Protein AF-A0A7S0N9I5-F1 (afdb_monomer_lite)

Organism: NCBI:txid1034604

Structure (mmCIF, N/CA/C/O backbone):
data_AF-A0A7S0N9I5-F1
#
_entry.id   AF-A0A7S0N9I5-F1
#
loop_
_atom_site.group_PDB
_atom_site.id
_atom_site.type_symbol
_atom_site.label_atom_id
_atom_site.label_alt_id
_atom_site.label_comp_id
_atom_site.label_asym_id
_atom_site.label_entity_id
_atom_site.label_seq_id
_atom_site.pdbx_PDB_ins_code
_atom_site.Cartn_x
_atom_site.Cartn_y
_atom_site.Cartn_z
_atom_site.occupancy
_atom_site.B_iso_or_equiv
_atom_site.auth_seq_id
_atom_site.auth_comp_id
_atom_site.auth_asym_id
_atom_site.auth_atom_id
_atom_site.pdbx_PDB_model_num
ATOM 1 N N . CYS A 1 1 ? -39.605 16.585 11.565 1.00 47.06 1 CYS A N 1
ATOM 2 C CA . CYS A 1 1 ? -38.275 16.988 11.061 1.00 47.06 1 CYS A CA 1
ATOM 3 C C . CYS A 1 1 ? -37.525 17.718 12.171 1.00 47.06 1 CYS A C 1
ATOM 5 O O . CYS A 1 1 ? -37.679 18.923 12.312 1.00 47.06 1 CYS A O 1
ATOM 7 N N . GLY A 1 2 ? -36.824 16.973 13.031 1.00 51.59 2 GLY A N 1
ATOM 8 C CA . GLY A 1 2 ? -36.016 17.545 14.110 1.00 51.59 2 GLY A CA 1
ATOM 9 C C . GLY A 1 2 ? -34.634 17.892 13.573 1.00 51.59 2 GLY A C 1
ATOM 10 O O . GLY A 1 2 ? -33.940 17.014 13.070 1.00 51.59 2 GLY A O 1
ATOM 11 N N . TRP A 1 3 ? -34.271 19.169 13.624 1.00 54.66 3 TRP A N 1
ATOM 12 C CA . TRP A 1 3 ? -32.961 19.648 13.204 1.00 54.66 3 TRP A CA 1
ATOM 13 C C . TRP A 1 3 ? -31.914 19.162 14.209 1.00 54.66 3 TRP A C 1
ATOM 15 O O . TRP A 1 3 ? -32.022 19.433 15.405 1.00 54.66 3 TRP A O 1
ATOM 25 N N . ALA A 1 4 ? -30.937 18.395 13.723 1.00 57.41 4 ALA A N 1
ATOM 26 C CA . ALA A 1 4 ? -29.812 17.921 14.514 1.00 57.41 4 ALA A CA 1
ATOM 27 C C . ALA A 1 4 ? -29.020 19.122 15.045 1.00 57.41 4 ALA A C 1
ATOM 29 O O . ALA A 1 4 ? -28.641 20.009 14.279 1.00 57.41 4 ALA A O 1
ATOM 30 N N . GLN A 1 5 ? -28.789 19.160 16.358 1.00 69.31 5 GLN A N 1
ATOM 31 C CA . GLN A 1 5 ? -27.940 20.187 16.947 1.00 69.31 5 GLN A CA 1
ATOM 32 C C . GLN A 1 5 ? -26.481 20.009 16.496 1.00 69.31 5 GLN A C 1
ATOM 34 O O . GLN A 1 5 ? -26.004 18.873 16.417 1.00 69.31 5 GLN A O 1
ATOM 39 N N . PRO A 1 6 ? -25.760 21.108 16.213 1.00 68.12 6 PRO A N 1
ATOM 40 C CA . PRO A 1 6 ? -24.344 21.051 15.887 1.00 68.12 6 PRO A CA 1
ATOM 41 C C . PRO A 1 6 ? -23.546 20.566 17.103 1.00 68.12 6 PRO A C 1
ATOM 43 O O . PRO A 1 6 ? -23.701 21.081 18.210 1.00 68.12 6 PRO A O 1
ATOM 46 N N . LEU A 1 7 ? -22.690 19.564 16.896 1.00 70.06 7 LEU A N 1
ATOM 47 C CA . LEU A 1 7 ? -21.761 19.097 17.923 1.00 70.06 7 LEU A CA 1
ATOM 48 C C . LEU A 1 7 ? -20.783 20.226 18.301 1.00 70.06 7 LEU A C 1
ATOM 50 O O . LEU A 1 7 ? -20.342 20.967 17.417 1.00 70.06 7 LEU A O 1
ATOM 54 N N . PRO A 1 8 ? -20.415 20.360 19.589 1.00 73.56 8 PRO A N 1
ATOM 55 C CA . PRO A 1 8 ? -19.440 21.352 20.021 1.00 73.56 8 PRO A CA 1
ATOM 56 C C . PRO A 1 8 ? -18.084 21.094 19.355 1.00 73.56 8 PRO A C 1
ATOM 58 O O . PRO A 1 8 ? -17.621 19.955 19.261 1.00 73.56 8 PRO A O 1
ATOM 61 N N . ALA A 1 9 ? -17.446 22.168 18.890 1.00 70.44 9 ALA A N 1
ATOM 62 C CA . ALA A 1 9 ? -16.130 22.111 18.274 1.00 70.44 9 ALA A CA 1
ATOM 63 C C . ALA A 1 9 ? -15.106 21.549 19.272 1.00 70.44 9 ALA A C 1
ATOM 65 O O . ALA A 1 9 ? -14.874 22.119 20.338 1.00 70.44 9 ALA A O 1
ATOM 66 N N . PHE A 1 10 ? -14.490 20.424 18.918 1.00 71.69 10 PHE A N 1
ATOM 67 C CA . PHE A 1 10 ? -13.434 19.811 19.712 1.00 71.69 10 PHE A CA 1
ATOM 68 C C . PHE A 1 10 ? -12.159 20.661 19.579 1.00 71.69 10 PHE A C 1
ATOM 70 O O . PHE A 1 10 ? -11.454 20.578 18.573 1.00 71.69 10 PHE A O 1
ATOM 77 N N . GLN A 1 11 ? -11.877 21.518 20.565 1.00 76.12 11 GLN A N 1
ATOM 78 C CA . GLN A 1 11 ? -10.601 22.233 20.638 1.00 76.12 11 GLN A CA 1
ATOM 79 C C . GLN A 1 11 ? -9.504 21.266 21.082 1.00 76.12 11 GLN A C 1
ATOM 81 O O . GLN A 1 11 ? -9.499 20.781 22.213 1.00 76.12 11 GLN A O 1
ATOM 86 N N . LEU A 1 12 ? -8.564 20.986 20.181 1.00 70.00 12 LEU A N 1
ATOM 87 C CA . LEU A 1 12 ? -7.333 20.290 20.534 1.00 70.00 12 LEU A CA 1
ATOM 88 C C . LEU A 1 12 ? -6.427 21.235 21.342 1.00 70.00 12 LEU A C 1
ATOM 90 O O . LEU A 1 12 ? -6.319 22.412 20.987 1.00 70.00 12 LEU A O 1
ATOM 94 N N . PRO A 1 13 ? -5.759 20.747 22.402 1.00 82.88 13 PRO A N 1
ATOM 95 C CA . PRO A 1 13 ? -4.778 21.542 23.126 1.00 82.88 13 PRO A CA 1
ATOM 96 C C . PRO A 1 13 ? -3.625 21.947 22.190 1.00 82.88 13 PRO A C 1
ATOM 98 O O . PRO A 1 13 ? -3.265 21.177 21.291 1.00 82.88 13 PRO A O 1
ATOM 101 N N . PRO A 1 14 ? -3.038 23.142 22.379 1.00 86.56 14 PRO A N 1
ATOM 102 C CA . PRO A 1 14 ? -1.916 23.590 21.568 1.00 86.56 14 PRO A CA 1
ATOM 103 C C . PRO A 1 14 ? -0.728 22.623 21.716 1.00 86.56 14 PRO A C 1
ATOM 105 O O . PRO A 1 14 ? -0.494 22.098 22.810 1.00 86.56 14 PRO A O 1
ATOM 108 N N . PRO A 1 15 ? 0.029 22.365 20.635 1.00 81.62 15 PRO A N 1
ATOM 109 C CA . PRO A 1 15 ? 1.197 21.501 20.701 1.00 81.62 15 PRO A CA 1
ATOM 110 C C . PRO A 1 15 ? 2.246 22.093 21.660 1.00 81.62 15 PRO A C 1
ATOM 112 O O . PRO A 1 15 ? 2.424 23.315 21.689 1.00 81.62 15 PRO A O 1
ATOM 115 N N . PRO A 1 16 ? 2.959 21.256 22.434 1.00 81.12 16 PRO A N 1
ATOM 116 C CA . PRO A 1 16 ? 4.037 21.724 23.296 1.00 81.12 16 PRO A CA 1
ATOM 117 C C . PRO A 1 16 ? 5.118 22.400 22.447 1.00 81.12 16 PRO A C 1
ATOM 119 O O . PRO A 1 16 ? 5.567 21.842 21.443 1.00 81.12 16 PRO A O 1
ATOM 122 N N . GLN A 1 17 ? 5.525 23.610 22.835 1.00 85.88 17 GLN A N 1
ATOM 123 C CA . GLN A 1 17 ? 6.596 24.308 22.133 1.00 85.88 17 GLN A CA 1
ATOM 124 C C . GLN A 1 17 ? 7.937 23.606 22.392 1.00 85.88 17 GLN A C 1
ATOM 126 O O . GLN A 1 17 ? 8.227 23.261 23.542 1.00 85.88 17 GLN A O 1
ATOM 131 N N . PRO A 1 18 ? 8.758 23.380 21.351 1.00 73.88 18 PRO A N 1
ATOM 132 C CA . PRO A 1 18 ? 10.090 22.826 21.523 1.00 73.88 18 PRO A CA 1
ATOM 133 C C . PRO A 1 18 ? 10.914 23.798 22.365 1.00 73.88 18 PRO A C 1
ATOM 135 O O . PRO A 1 18 ? 11.163 24.932 21.957 1.00 73.88 18 PRO A O 1
ATOM 138 N N . GLN A 1 19 ? 11.321 23.361 23.556 1.00 73.81 19 GLN A N 1
ATOM 139 C CA . GLN A 1 19 ? 12.267 24.123 24.354 1.00 73.81 19 GLN A CA 1
ATOM 140 C C . GLN A 1 19 ? 13.611 24.091 23.634 1.00 73.81 19 GLN A C 1
ATOM 142 O O . GLN A 1 19 ? 14.255 23.046 23.529 1.00 73.81 19 GLN A O 1
ATOM 147 N N . LEU A 1 20 ? 13.992 25.240 23.078 1.00 65.25 20 LEU A N 1
ATOM 148 C CA . LEU A 1 20 ? 15.283 25.459 22.447 1.00 65.25 20 LEU A CA 1
ATOM 149 C C . LEU A 1 20 ? 16.340 25.492 23.563 1.00 65.25 20 LEU A C 1
ATOM 151 O O . LEU A 1 20 ? 16.679 26.545 24.095 1.00 65.25 20 LEU A O 1
ATOM 155 N N . GLY A 1 21 ? 16.791 24.310 23.982 1.00 58.44 21 GLY A N 1
ATOM 156 C CA . GLY A 1 21 ? 17.895 24.160 24.918 1.00 58.44 21 GLY A CA 1
ATOM 157 C C . GLY A 1 21 ? 19.182 24.660 24.271 1.00 58.44 21 GLY A C 1
ATOM 158 O O . GLY A 1 21 ? 19.729 24.021 23.376 1.00 58.44 21 GLY A O 1
ATOM 159 N N . SER A 1 22 ? 19.653 25.821 24.713 1.00 61.69 22 SER A N 1
ATOM 160 C CA . SER A 1 22 ? 20.968 26.366 24.398 1.00 61.69 22 SER A CA 1
ATOM 161 C C . SER A 1 22 ? 22.052 25.564 25.122 1.00 61.69 22 SER A C 1
ATOM 163 O O . SER A 1 22 ? 22.523 25.968 26.183 1.00 61.69 22 SER A O 1
ATOM 165 N N . SER A 1 23 ? 22.447 24.425 24.558 1.00 54.03 23 SER A N 1
ATOM 166 C CA . SER A 1 23 ? 23.652 23.703 24.977 1.00 54.03 23 SER A CA 1
ATOM 167 C C . SER A 1 23 ? 24.841 24.185 24.147 1.00 54.03 23 SER A C 1
ATOM 169 O O . SER A 1 23 ? 25.167 23.622 23.105 1.00 54.03 23 SER A O 1
ATOM 171 N N . GLN A 1 24 ? 25.477 25.265 24.608 1.00 53.28 24 GLN A N 1
ATOM 172 C CA . GLN A 1 24 ? 26.899 25.488 24.355 1.00 53.28 24 GLN A CA 1
ATOM 173 C C . GLN A 1 24 ? 27.676 24.660 25.378 1.00 53.28 24 GLN A C 1
ATOM 175 O O . GLN A 1 24 ? 27.808 25.071 26.524 1.00 53.28 24 GLN A O 1
ATOM 180 N N . GLU A 1 25 ? 28.219 23.523 24.957 1.00 58.22 25 GLU A N 1
ATOM 181 C CA . GLU A 1 25 ? 29.380 22.937 25.621 1.00 58.22 25 GLU A CA 1
ATOM 182 C C . GLU A 1 25 ? 30.450 22.676 24.567 1.00 58.22 25 GLU A C 1
ATOM 184 O O . GLU A 1 25 ? 30.338 21.816 23.694 1.00 58.22 25 GLU A O 1
ATOM 189 N N . ALA A 1 26 ? 31.479 23.512 24.635 1.00 54.22 26 ALA A N 1
ATOM 190 C CA . ALA A 1 26 ? 32.762 23.282 24.014 1.00 54.22 26 ALA A CA 1
ATOM 191 C C . ALA A 1 26 ? 33.484 22.183 24.797 1.00 54.22 26 ALA A C 1
ATOM 193 O O . ALA A 1 26 ? 33.702 22.359 25.990 1.00 54.22 26 ALA A O 1
ATOM 194 N N . LEU A 1 27 ? 33.923 21.105 24.144 1.00 52.50 27 LEU A N 1
ATOM 195 C CA . LEU A 1 27 ? 35.034 20.309 24.665 1.00 52.50 27 LEU A CA 1
ATOM 196 C C . LEU A 1 27 ? 35.747 19.527 23.551 1.00 52.50 27 LEU A C 1
ATOM 198 O O . LEU A 1 27 ? 35.270 18.528 23.022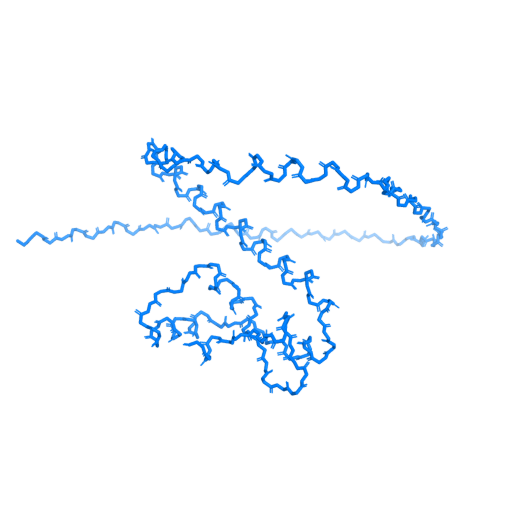 1.00 52.50 27 LEU A O 1
ATOM 202 N N . THR A 1 28 ? 36.881 20.111 23.165 1.00 50.94 28 THR A N 1
ATOM 203 C CA . THR A 1 28 ? 38.216 19.520 22.995 1.00 50.94 28 THR A CA 1
ATOM 204 C C . THR A 1 28 ? 38.302 17.996 22.890 1.00 50.94 28 THR A C 1
ATOM 206 O O . THR A 1 28 ? 37.887 17.255 23.775 1.00 50.94 28 THR A O 1
ATOM 209 N N . GLY A 1 29 ? 38.911 17.544 21.794 1.00 51.50 29 GLY A N 1
ATOM 210 C CA . GLY A 1 29 ? 38.938 16.147 21.393 1.00 51.50 29 GLY A CA 1
ATOM 211 C C . GLY A 1 29 ? 39.811 15.208 22.214 1.00 51.50 29 GLY A C 1
ATOM 212 O O . GLY A 1 29 ? 40.689 15.617 22.965 1.00 51.50 29 GLY A O 1
ATOM 213 N N . GLN A 1 30 ? 39.601 13.921 21.946 1.00 45.47 30 GLN A N 1
ATOM 214 C CA . GLN A 1 30 ? 40.600 12.866 22.042 1.00 45.47 30 GLN A CA 1
ATOM 215 C C . GLN A 1 30 ? 40.325 11.842 20.939 1.00 45.47 30 GLN A C 1
ATOM 217 O O . GLN A 1 30 ? 39.181 11.456 20.697 1.00 45.47 30 GLN A O 1
ATOM 222 N N . GLY A 1 31 ? 41.389 11.455 20.234 1.00 51.81 31 GLY A N 1
ATOM 223 C CA . GLY A 1 31 ? 41.355 10.421 19.212 1.00 51.81 31 GLY A CA 1
ATOM 224 C C . GLY A 1 31 ? 41.047 9.066 19.834 1.00 51.81 31 GLY A C 1
ATOM 225 O O . GLY A 1 31 ? 41.751 8.614 20.732 1.00 51.81 31 GLY A O 1
ATOM 226 N N . VAL A 1 32 ? 40.003 8.416 19.328 1.00 49.03 32 VAL A N 1
ATOM 227 C CA . VAL A 1 32 ? 39.691 7.022 19.634 1.00 49.03 32 VAL A CA 1
ATOM 228 C C . VAL A 1 32 ? 40.200 6.178 18.473 1.00 49.03 32 VAL A C 1
ATOM 230 O O . VAL A 1 32 ? 39.731 6.288 17.341 1.00 49.03 32 VAL A O 1
ATOM 233 N N . THR A 1 33 ? 41.206 5.360 18.757 1.00 47.97 33 THR A N 1
ATOM 234 C CA . THR A 1 33 ? 41.726 4.329 17.864 1.00 47.97 33 THR A CA 1
ATOM 235 C C . THR A 1 33 ? 40.649 3.281 17.601 1.00 47.97 33 THR A C 1
ATOM 237 O O . THR A 1 33 ? 40.084 2.713 18.534 1.00 47.97 33 THR A O 1
ATOM 240 N N . LEU A 1 34 ? 40.373 3.018 16.322 1.00 49.31 34 LEU A N 1
ATOM 241 C CA . LEU A 1 34 ? 39.463 1.971 15.864 1.00 49.31 34 LEU A CA 1
ATOM 242 C C . LEU A 1 34 ? 40.097 0.593 16.103 1.00 49.31 34 LEU A C 1
ATOM 244 O O . LEU A 1 34 ? 40.739 0.023 15.223 1.00 49.31 34 LEU A O 1
ATOM 248 N N . SER A 1 35 ? 39.921 0.052 17.306 1.00 45.88 35 SER A N 1
ATOM 249 C CA . SER A 1 35 ? 40.169 -1.360 17.583 1.00 45.88 35 SER A CA 1
ATOM 250 C C . SER A 1 35 ? 39.040 -2.190 16.974 1.00 45.88 35 SER A C 1
ATOM 252 O O . SER A 1 35 ? 37.940 -2.295 17.515 1.00 45.88 35 SER A O 1
ATOM 254 N N . SER A 1 36 ? 39.347 -2.750 15.805 1.00 50.59 36 SER A N 1
ATOM 255 C CA . SER A 1 36 ? 38.611 -3.810 15.120 1.00 50.59 36 SER A CA 1
ATOM 256 C C . SER A 1 36 ? 38.267 -4.925 16.107 1.00 50.59 36 SER A C 1
ATOM 258 O O . SER A 1 36 ? 39.133 -5.707 16.491 1.00 50.59 36 SER A O 1
ATOM 260 N N . THR A 1 37 ? 37.010 -4.964 16.546 1.00 50.16 37 THR A N 1
ATOM 261 C CA . THR A 1 37 ? 36.482 -6.054 17.366 1.00 50.16 37 THR A CA 1
ATOM 262 C C . THR A 1 37 ? 35.561 -6.872 16.478 1.00 50.16 37 THR A C 1
ATOM 264 O O . TH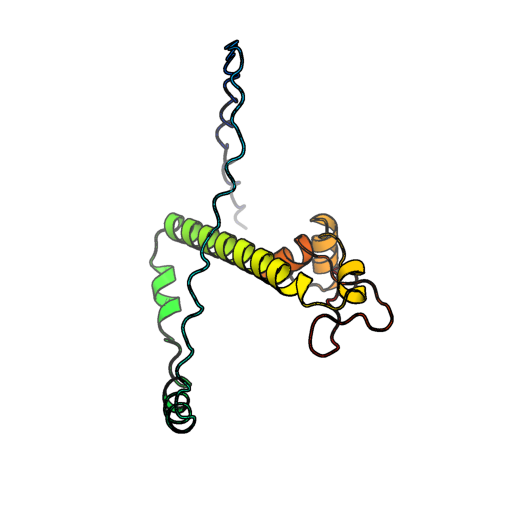R A 1 37 ? 34.516 -6.403 16.033 1.00 50.16 37 THR A O 1
ATOM 267 N N . ASP A 1 38 ? 36.040 -8.067 16.175 1.00 55.41 38 ASP A N 1
ATOM 268 C CA . ASP A 1 38 ? 35.412 -9.128 15.404 1.00 55.41 38 ASP A CA 1
ATOM 269 C C . ASP A 1 38 ? 34.093 -9.573 16.069 1.00 55.41 38 ASP A C 1
ATO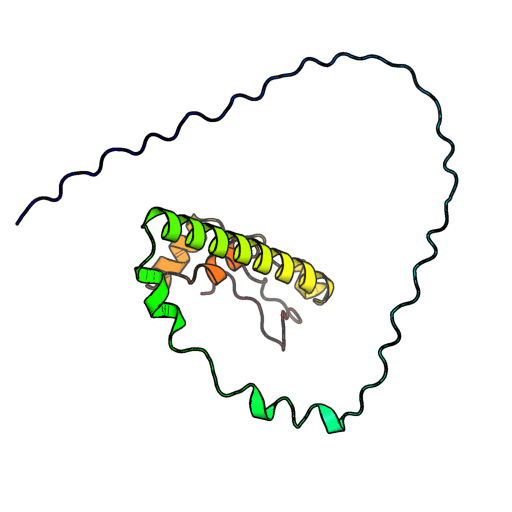M 271 O O . ASP A 1 38 ? 34.119 -10.055 17.208 1.00 55.41 38 ASP A O 1
ATOM 275 N N . PRO A 1 39 ? 32.918 -9.402 15.434 1.00 57.59 39 PRO A N 1
ATOM 276 C CA . PRO A 1 39 ? 31.707 -10.026 15.922 1.00 57.59 39 PRO A CA 1
ATOM 277 C C . PRO A 1 39 ? 31.687 -11.476 15.436 1.00 57.59 39 PRO A C 1
ATOM 279 O O . PRO A 1 39 ? 31.250 -11.776 14.326 1.00 57.59 39 PRO A O 1
ATOM 282 N N . SER A 1 40 ? 32.109 -12.385 16.317 1.00 56.16 40 SER A N 1
ATOM 283 C CA . SER A 1 40 ? 31.725 -13.795 16.255 1.00 56.16 40 SER A CA 1
ATOM 284 C C . SER A 1 40 ? 30.203 -13.885 16.119 1.00 56.16 40 SER A C 1
ATOM 286 O O . SER A 1 40 ? 29.456 -13.687 17.080 1.00 56.16 40 SER A O 1
ATOM 288 N N . PHE A 1 41 ? 29.739 -14.140 14.897 1.00 46.88 41 PHE A N 1
ATOM 289 C CA . PHE A 1 41 ? 28.344 -14.434 14.616 1.00 46.88 41 PHE A CA 1
ATOM 290 C C . PHE A 1 41 ? 27.990 -15.765 15.292 1.00 46.88 41 PHE A C 1
ATOM 292 O O . PHE A 1 41 ? 28.662 -16.768 15.035 1.00 46.88 41 PHE A O 1
ATOM 299 N N . PRO A 1 42 ? 26.948 -15.821 16.140 1.00 58.00 42 PRO A N 1
ATOM 300 C CA . PRO A 1 42 ? 26.455 -17.095 16.634 1.00 58.00 42 PRO A CA 1
ATOM 301 C C . PRO A 1 42 ? 25.984 -17.926 15.439 1.00 58.00 42 PRO A C 1
ATOM 303 O O . PRO A 1 42 ? 25.232 -17.442 14.588 1.00 58.00 42 PRO A O 1
ATOM 306 N N . ALA A 1 43 ? 26.463 -19.168 15.367 1.00 58.47 43 ALA A N 1
ATOM 307 C CA . ALA A 1 43 ? 26.058 -20.119 14.345 1.00 58.47 43 ALA A CA 1
ATOM 308 C C . ALA A 1 43 ? 24.520 -20.198 14.273 1.00 58.47 43 ALA A C 1
ATOM 310 O O . ALA A 1 43 ? 23.857 -20.185 15.318 1.00 58.47 43 ALA A O 1
ATOM 311 N N . PRO A 1 44 ? 23.936 -20.265 13.064 1.00 57.06 44 PRO A N 1
ATOM 312 C CA . PRO A 1 44 ? 22.497 -20.389 12.911 1.00 57.06 44 PRO A CA 1
ATOM 313 C C . PRO A 1 44 ? 22.004 -21.641 13.652 1.00 57.06 44 PRO A C 1
ATOM 315 O O . PRO A 1 44 ? 22.684 -22.673 13.624 1.00 57.06 44 PRO A O 1
ATOM 318 N N . PRO A 1 45 ? 20.834 -21.580 14.312 1.00 59.75 45 PRO A N 1
ATOM 319 C CA . PRO A 1 45 ? 20.229 -22.759 14.906 1.00 59.75 45 PRO A CA 1
ATOM 320 C C . PRO A 1 45 ? 20.051 -23.796 13.800 1.00 59.75 45 PRO A C 1
ATOM 322 O O . PRO A 1 45 ? 19.378 -23.540 12.799 1.00 59.75 45 PRO A O 1
ATOM 325 N N . GLN A 1 46 ? 20.700 -24.948 13.960 1.00 55.62 46 GLN A N 1
ATOM 326 C CA . GLN A 1 46 ? 20.507 -26.068 13.057 1.00 55.62 46 GLN A CA 1
ATOM 327 C C . GLN A 1 46 ? 19.029 -26.446 13.121 1.00 55.62 46 GLN A C 1
ATOM 329 O O . GLN A 1 46 ? 18.542 -26.915 14.151 1.00 55.62 46 GLN A O 1
ATOM 334 N N . LEU A 1 47 ? 18.307 -26.164 12.034 1.00 51.81 47 LEU A N 1
ATOM 335 C CA . LEU A 1 47 ? 16.950 -26.636 11.819 1.00 51.81 47 LEU A CA 1
ATOM 336 C C . LEU A 1 47 ? 17.023 -28.159 11.799 1.00 51.81 47 LEU A C 1
ATOM 338 O O . LEU A 1 47 ? 17.378 -28.768 10.792 1.00 51.81 47 LEU A O 1
ATOM 342 N N . LEU A 1 48 ? 16.748 -28.754 12.956 1.00 51.47 48 LEU A N 1
ATOM 343 C CA . LEU A 1 48 ? 16.543 -30.179 13.112 1.00 51.47 48 LEU A CA 1
ATOM 344 C C . LEU A 1 48 ? 15.466 -30.566 12.094 1.00 51.47 48 LEU A C 1
ATOM 346 O O . LEU A 1 48 ? 14.335 -30.084 12.182 1.00 51.47 48 LEU A O 1
ATOM 350 N N . ALA A 1 49 ? 15.851 -31.353 11.090 1.00 53.38 49 ALA A N 1
ATOM 351 C CA . ALA A 1 49 ? 14.961 -31.857 10.059 1.00 53.38 49 ALA A CA 1
ATOM 352 C C . ALA A 1 49 ? 13.828 -32.642 10.736 1.00 53.38 49 ALA A C 1
ATOM 354 O O . ALA A 1 49 ? 13.991 -33.796 11.129 1.00 53.38 49 ALA A O 1
ATOM 355 N N . GLY A 1 50 ? 12.699 -31.968 10.952 1.00 51.53 50 GLY A N 1
ATOM 356 C CA . GLY A 1 50 ? 11.490 -32.573 11.480 1.00 51.53 50 GLY A CA 1
ATOM 357 C C . GLY A 1 50 ? 10.953 -33.569 10.464 1.00 51.53 50 GLY A C 1
ATOM 358 O O . GLY A 1 50 ? 10.837 -33.254 9.280 1.00 51.53 50 GLY A O 1
ATOM 359 N N . ASN A 1 51 ? 10.646 -34.778 10.932 1.00 60.00 51 ASN A N 1
ATOM 360 C CA . ASN A 1 51 ? 10.043 -35.833 10.127 1.00 60.00 51 ASN A CA 1
ATOM 361 C C . ASN A 1 51 ? 8.790 -35.307 9.392 1.00 60.00 51 ASN A C 1
ATOM 363 O O . ASN A 1 51 ? 7.844 -34.880 10.062 1.00 60.00 51 ASN A O 1
ATOM 367 N N . PRO A 1 52 ? 8.719 -35.397 8.049 1.00 59.38 52 PRO A N 1
ATOM 368 C CA . PRO A 1 52 ? 7.584 -34.892 7.270 1.00 59.38 52 PRO A CA 1
ATOM 369 C C . PRO A 1 52 ? 6.253 -35.589 7.604 1.00 59.38 52 PRO A C 1
ATOM 371 O O . PRO A 1 52 ? 5.188 -35.045 7.333 1.00 59.38 52 PRO A O 1
ATOM 374 N N . GLN A 1 53 ? 6.280 -36.750 8.266 1.00 57.00 53 GLN A N 1
ATOM 375 C CA . GLN A 1 53 ? 5.066 -37.470 8.660 1.00 57.00 53 GLN A CA 1
ATOM 376 C C . GLN A 1 53 ? 4.308 -36.880 9.863 1.00 57.00 53 GLN A C 1
ATOM 378 O O . GLN A 1 53 ? 3.144 -37.223 10.048 1.00 57.00 53 GLN A O 1
ATOM 383 N N . GLN A 1 54 ? 4.901 -35.997 10.678 1.00 55.72 54 GLN A N 1
ATOM 384 C CA . GLN A 1 54 ? 4.182 -35.403 11.822 1.00 55.72 54 GLN A CA 1
ATOM 385 C C . GLN A 1 54 ? 3.404 -34.123 11.481 1.00 55.72 54 GLN A C 1
ATOM 387 O O . GLN A 1 54 ? 2.519 -33.735 12.244 1.00 55.72 54 GLN A O 1
ATOM 392 N N . GLN A 1 55 ? 3.675 -33.479 10.341 1.00 55.53 55 GLN A N 1
ATOM 393 C CA . GLN A 1 55 ? 2.976 -32.247 9.956 1.00 55.53 55 GLN A CA 1
ATOM 394 C C . GLN A 1 55 ? 1.552 -32.496 9.441 1.00 55.53 55 GLN A C 1
ATOM 396 O O . GLN A 1 55 ? 0.678 -31.656 9.647 1.00 55.53 55 GLN A O 1
ATOM 401 N N . GLU A 1 56 ? 1.265 -33.660 8.856 1.00 56.56 56 GLU A N 1
ATOM 402 C CA . GLU A 1 56 ? -0.045 -33.905 8.239 1.00 56.56 56 GLU A CA 1
ATOM 403 C C . GLU A 1 56 ? -1.174 -34.099 9.271 1.00 56.56 56 GLU A C 1
ATOM 405 O O . GLU A 1 56 ? -2.312 -33.694 9.035 1.00 56.56 56 GLU A O 1
ATOM 410 N N . GLN A 1 57 ? -0.869 -34.595 10.479 1.00 56.94 57 GLN A N 1
ATOM 411 C CA . GLN A 1 57 ? -1.885 -34.757 11.532 1.00 56.94 57 GLN A CA 1
ATOM 412 C C . GLN A 1 57 ? -2.216 -33.464 12.298 1.00 56.94 57 GLN A C 1
ATOM 414 O O . GLN A 1 57 ? -3.298 -33.368 12.876 1.00 56.94 57 GLN A O 1
ATOM 419 N N . GLN A 1 58 ? -1.354 -32.440 12.284 1.00 55.56 58 GLN A N 1
ATOM 420 C CA . GLN A 1 58 ? -1.642 -31.168 12.970 1.00 55.56 58 GLN A CA 1
ATOM 421 C C . GLN A 1 58 ? -2.454 -30.182 12.115 1.00 55.56 58 GLN A C 1
ATOM 423 O O . GLN A 1 58 ? -3.184 -29.351 12.660 1.00 55.56 58 GLN A O 1
ATOM 428 N N . HIS A 1 59 ? -2.405 -30.300 10.784 1.00 51.75 59 HIS A N 1
ATOM 429 C CA . HIS A 1 59 ? -3.211 -29.460 9.893 1.00 51.75 59 HIS A CA 1
ATOM 430 C C . HIS A 1 59 ? -4.701 -29.849 9.878 1.00 51.75 59 HIS A C 1
ATOM 432 O O . HIS A 1 59 ? -5.551 -28.978 9.691 1.00 51.75 59 HIS A O 1
ATOM 438 N N . ALA A 1 60 ? -5.044 -31.109 10.171 1.00 54.25 60 ALA A N 1
ATOM 439 C CA . ALA A 1 60 ? -6.436 -31.567 10.202 1.00 54.25 60 ALA A CA 1
ATOM 440 C C . ALA A 1 60 ? -7.253 -31.037 11.403 1.00 54.25 60 ALA A C 1
ATOM 442 O O . ALA A 1 60 ? -8.480 -31.029 11.349 1.00 54.25 60 ALA A O 1
ATOM 443 N N . LEU A 1 61 ? -6.602 -30.551 12.471 1.00 53.84 61 LEU A N 1
ATOM 444 C CA . LEU A 1 61 ? -7.280 -30.068 13.688 1.00 53.84 61 LEU A CA 1
ATOM 445 C C . LEU A 1 61 ? -7.357 -28.535 13.811 1.00 53.84 61 LEU A C 1
ATOM 447 O O . LEU A 1 61 ? -8.051 -28.035 14.693 1.00 53.84 61 LEU A O 1
ATOM 451 N N . SER A 1 62 ? -6.700 -27.771 12.928 1.00 51.94 62 SER A N 1
ATOM 452 C CA . SER A 1 62 ? -6.689 -26.293 12.996 1.00 51.94 62 SER A CA 1
ATOM 453 C C . SER A 1 62 ? -7.623 -25.595 11.999 1.00 51.94 62 SER A C 1
ATOM 455 O O . SER A 1 62 ? -7.720 -24.370 12.009 1.00 51.94 62 SER A O 1
ATOM 457 N N . ALA A 1 63 ? -8.350 -26.338 11.161 1.00 49.12 63 ALA A N 1
ATOM 458 C CA . ALA A 1 63 ? -9.228 -25.761 10.137 1.00 49.12 63 ALA A CA 1
ATOM 459 C C . ALA A 1 63 ? -10.662 -25.428 10.619 1.00 49.12 63 ALA A C 1
ATOM 461 O O . ALA A 1 63 ? -11.469 -24.955 9.825 1.00 49.12 63 ALA A O 1
ATOM 462 N N . GLY A 1 64 ? -11.007 -25.663 11.893 1.00 51.59 64 GLY A N 1
ATOM 463 C CA . GLY A 1 64 ? -12.415 -25.809 12.295 1.00 51.59 64 GLY A CA 1
ATOM 464 C C . GLY A 1 64 ? -13.012 -24.850 13.328 1.00 51.59 64 GLY A C 1
ATOM 465 O O . GLY A 1 64 ? -14.184 -25.022 13.632 1.00 51.59 64 GLY A O 1
ATOM 466 N N . SER A 1 65 ? -12.283 -23.874 13.883 1.00 50.78 65 SER A N 1
ATOM 467 C CA . SER A 1 65 ? -12.834 -23.032 14.966 1.00 50.78 65 SER A CA 1
ATOM 468 C C . SER A 1 65 ? -12.267 -21.612 14.971 1.00 50.78 65 SER A C 1
ATOM 470 O O . SER A 1 65 ? -11.444 -21.251 15.810 1.00 50.78 65 SER A O 1
ATOM 472 N N . GLN A 1 66 ? -12.742 -20.763 14.057 1.00 53.81 66 GLN A N 1
ATOM 473 C CA . GLN A 1 66 ? -12.783 -19.328 14.352 1.00 53.81 66 GLN A CA 1
ATOM 474 C C . GLN A 1 66 ? -13.827 -19.128 15.464 1.00 53.81 66 GLN A C 1
ATOM 476 O O . GLN A 1 66 ? -14.966 -19.565 15.290 1.00 53.81 66 GLN A O 1
ATOM 481 N N . PRO A 1 67 ? -13.490 -18.515 16.612 1.00 53.84 67 PRO A N 1
ATOM 482 C CA . PRO A 1 67 ? -14.460 -18.286 17.671 1.00 53.84 67 PRO A CA 1
ATOM 483 C C . PRO A 1 67 ? -15.505 -17.278 17.181 1.00 53.84 67 PRO A C 1
ATOM 485 O O . PRO A 1 67 ? -15.285 -16.068 17.194 1.00 53.84 67 PRO A O 1
ATOM 488 N N . VAL A 1 68 ? -16.674 -17.784 16.788 1.00 58.75 68 VAL A N 1
ATOM 489 C CA . VAL A 1 68 ? -17.849 -17.004 16.355 1.00 58.75 68 VAL A CA 1
ATOM 490 C C . VAL A 1 68 ? -18.353 -16.042 17.459 1.00 58.75 68 VAL A C 1
ATOM 492 O O . VAL A 1 68 ? -19.173 -15.170 17.204 1.00 58.75 68 VAL A O 1
ATOM 495 N N . GLY A 1 69 ? -17.817 -16.114 18.685 1.00 55.72 69 GLY A N 1
ATOM 496 C CA . GLY A 1 69 ? -18.207 -15.268 19.820 1.00 55.72 69 GLY A CA 1
ATOM 497 C C . GLY A 1 69 ? -17.418 -13.966 20.036 1.00 55.72 69 GLY A C 1
ATOM 498 O O . GLY A 1 69 ? -17.797 -13.184 20.904 1.00 55.72 69 GLY A O 1
ATOM 499 N N . ALA A 1 70 ? -16.335 -13.687 19.300 1.00 56.72 70 ALA A N 1
ATOM 500 C CA . ALA A 1 70 ? -15.465 -12.546 19.636 1.00 56.72 70 ALA 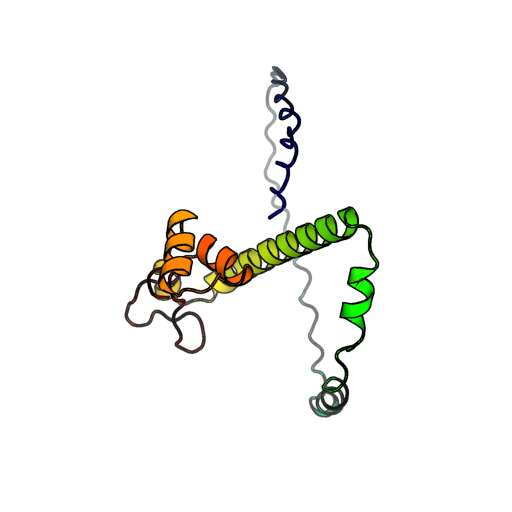A CA 1
ATOM 501 C C . ALA A 1 70 ? -16.041 -11.163 19.263 1.00 56.72 70 ALA A C 1
ATOM 503 O O . ALA A 1 70 ? -15.604 -10.148 19.807 1.00 56.72 70 ALA A O 1
ATOM 504 N N . GLN A 1 71 ? -17.015 -11.097 18.348 1.00 57.56 71 GLN A N 1
ATOM 505 C CA . GLN A 1 71 ? -17.603 -9.817 17.935 1.00 57.56 71 GLN A CA 1
ATOM 506 C C . GLN A 1 71 ? -18.592 -9.259 18.971 1.00 57.56 71 GLN A C 1
ATOM 508 O O . GLN A 1 71 ? -18.569 -8.060 19.229 1.00 57.56 71 GLN A O 1
ATOM 513 N N . GLY A 1 72 ? -19.368 -10.114 19.649 1.00 59.22 72 GLY A N 1
ATOM 514 C CA . GLY A 1 72 ? -20.381 -9.672 20.620 1.00 59.22 72 GLY A CA 1
ATOM 515 C C . GLY A 1 72 ? -19.814 -9.037 21.896 1.00 59.22 72 GLY A C 1
ATOM 516 O O . GLY A 1 72 ? -20.486 -8.243 22.546 1.00 59.22 72 GLY A O 1
ATOM 517 N N . GLN A 1 73 ? -18.559 -9.327 22.252 1.00 62.88 73 GLN A N 1
ATOM 518 C CA . GLN A 1 73 ? -17.938 -8.779 23.465 1.00 62.88 73 GLN A CA 1
ATOM 519 C C . GLN A 1 73 ? -17.332 -7.378 23.259 1.00 62.88 73 GLN A C 1
ATOM 521 O O . GLN A 1 73 ? -16.972 -6.705 24.225 1.00 62.88 73 GLN A O 1
ATOM 526 N N . LEU A 1 74 ? -17.210 -6.918 22.008 1.00 60.81 74 LEU A N 1
ATOM 527 C CA . LEU A 1 74 ? -16.627 -5.612 21.686 1.00 60.81 74 LEU A CA 1
ATOM 528 C C . LEU A 1 74 ? -17.618 -4.457 21.864 1.00 60.81 74 LEU A C 1
ATOM 530 O O . LEU A 1 74 ? -17.183 -3.339 22.148 1.00 60.81 74 LEU A O 1
ATOM 534 N N . ASP A 1 75 ? -18.921 -4.723 21.766 1.00 72.00 75 ASP A N 1
ATOM 535 C CA . ASP A 1 75 ? -19.958 -3.699 21.929 1.00 72.00 75 ASP A CA 1
ATOM 536 C C . ASP A 1 75 ? -20.188 -3.292 23.389 1.00 72.00 75 ASP A C 1
ATOM 538 O O . ASP A 1 75 ? -20.687 -2.199 23.6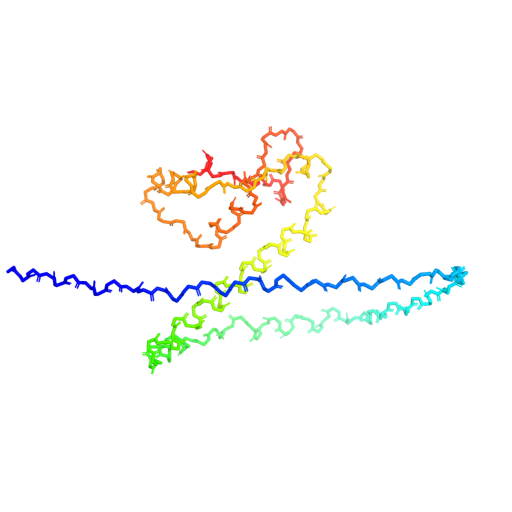47 1.00 72.00 75 ASP A O 1
ATOM 542 N N . ALA A 1 76 ? -19.748 -4.117 24.344 1.00 77.12 76 ALA A N 1
ATOM 543 C CA . ALA A 1 76 ? -19.895 -3.865 25.779 1.00 77.12 76 ALA A CA 1
ATOM 544 C C . ALA A 1 76 ? -18.835 -2.908 26.367 1.00 77.12 76 ALA A C 1
ATOM 546 O O . ALA A 1 76 ? -18.877 -2.594 27.556 1.00 77.12 76 ALA A O 1
ATOM 547 N N . LEU A 1 77 ? -17.858 -2.459 25.573 1.00 80.19 77 LEU A N 1
ATOM 548 C CA . LEU A 1 77 ? -16.802 -1.564 26.050 1.00 80.19 77 LEU A CA 1
ATOM 549 C C . LEU A 1 77 ? -17.242 -0.090 26.020 1.00 80.19 77 LEU A C 1
ATOM 551 O O . LEU A 1 77 ? -17.929 0.322 25.079 1.00 80.19 77 LEU A O 1
ATOM 555 N N . PRO A 1 78 ? -16.763 0.741 26.971 1.00 87.25 78 PRO A N 1
ATOM 556 C CA . PRO A 1 78 ? -16.910 2.193 26.898 1.00 87.25 78 PRO A CA 1
ATOM 557 C C . PRO A 1 78 ? -16.456 2.738 25.537 1.00 87.25 78 PRO A C 1
ATOM 559 O O . PRO A 1 78 ? -15.516 2.212 24.925 1.00 87.25 78 PRO A O 1
ATOM 562 N N . ALA A 1 79 ? -17.116 3.787 25.043 1.00 85.44 79 ALA A N 1
ATOM 563 C CA . ALA A 1 79 ? -16.846 4.351 23.719 1.00 85.44 79 ALA A CA 1
ATOM 564 C C . ALA A 1 79 ? -15.368 4.746 23.546 1.00 85.44 79 ALA A C 1
ATOM 566 O O . ALA A 1 79 ? -14.768 4.475 22.505 1.00 85.44 79 ALA A O 1
ATOM 567 N N . GLU A 1 80 ? -14.752 5.292 24.591 1.00 85.31 80 GLU A N 1
ATOM 568 C CA . GLU A 1 80 ? -13.348 5.701 24.638 1.00 85.31 80 GLU A CA 1
ATOM 569 C C . GLU A 1 80 ? -12.407 4.504 24.444 1.00 85.31 80 GLU A C 1
ATOM 571 O O . GLU A 1 80 ? -11.462 4.559 23.653 1.00 85.31 80 GLU A O 1
ATOM 576 N N . ALA A 1 81 ? -12.700 3.380 25.105 1.00 87.06 81 ALA A N 1
ATOM 577 C CA . ALA A 1 81 ? -11.918 2.154 24.981 1.00 87.06 81 ALA A CA 1
ATOM 578 C C . ALA A 1 81 ? -12.026 1.549 23.570 1.00 87.06 81 ALA A C 1
ATOM 580 O O . ALA A 1 81 ? -11.041 1.016 23.047 1.00 87.06 81 ALA A O 1
ATOM 581 N N . ARG A 1 82 ? -13.196 1.666 22.923 1.00 84.44 82 ARG A N 1
ATOM 582 C CA . ARG A 1 82 ? -13.392 1.238 21.527 1.00 84.44 82 ARG A CA 1
ATOM 583 C C . ARG A 1 82 ? -12.558 2.080 20.562 1.00 84.44 82 ARG A C 1
ATOM 585 O O . ARG A 1 82 ? -11.857 1.508 19.725 1.00 84.44 82 ARG A O 1
ATOM 592 N N . TRP A 1 83 ? -12.549 3.405 20.720 1.00 86.25 83 TRP A N 1
ATOM 593 C CA . TRP A 1 83 ? -11.732 4.303 19.894 1.00 86.25 83 TRP A CA 1
ATOM 594 C C . TRP A 1 83 ? -10.233 4.062 20.054 1.00 86.25 83 TRP A C 1
ATOM 596 O O . TRP A 1 83 ? -9.518 3.970 19.054 1.00 86.25 83 TRP A O 1
ATOM 606 N N . PHE A 1 84 ? -9.759 3.896 21.291 1.00 87.88 84 PHE A N 1
ATOM 607 C CA . PHE A 1 84 ? -8.357 3.582 21.555 1.00 87.88 84 PHE A CA 1
ATOM 608 C C . PHE A 1 84 ? -7.940 2.260 20.895 1.00 87.88 84 PHE A C 1
ATOM 610 O O . PHE A 1 84 ? -6.949 2.218 20.165 1.00 87.88 84 PHE A O 1
ATOM 617 N N . ARG A 1 85 ? -8.731 1.187 21.057 1.00 86.19 85 ARG A N 1
ATOM 618 C CA . ARG A 1 85 ? -8.459 -0.109 20.408 1.00 86.19 85 ARG A CA 1
ATOM 619 C C . ARG A 1 85 ? -8.467 -0.010 18.886 1.00 86.19 85 ARG A C 1
ATOM 621 O O . ARG A 1 85 ? -7.577 -0.564 18.239 1.00 86.19 85 ARG A O 1
ATOM 628 N N . TYR A 1 86 ? -9.440 0.702 18.320 1.00 87.50 86 TYR A N 1
ATOM 629 C CA . TYR A 1 86 ? -9.502 0.964 16.884 1.00 87.50 86 TYR A CA 1
ATOM 630 C C . TYR A 1 86 ? -8.229 1.667 16.394 1.00 87.50 86 TYR A C 1
ATOM 632 O O . TYR A 1 86 ? -7.600 1.216 15.434 1.00 87.50 86 TYR A O 1
ATOM 640 N N . TYR A 1 87 ? -7.792 2.715 17.097 1.00 90.12 87 TYR A N 1
ATOM 641 C CA . TYR A 1 87 ? -6.560 3.435 16.786 1.00 90.12 87 TYR A CA 1
ATOM 642 C C . TYR A 1 87 ? -5.316 2.537 16.870 1.00 90.12 87 TYR A C 1
ATOM 644 O O . TYR A 1 87 ? -4.526 2.502 15.923 1.00 90.12 87 TYR A O 1
ATOM 652 N N . CYS A 1 88 ? -5.157 1.764 17.950 1.00 92.88 88 CYS A N 1
ATOM 653 C CA . CYS A 1 88 ? -4.041 0.830 18.117 1.00 92.88 88 CYS A CA 1
ATOM 654 C C . CYS A 1 88 ? -3.995 -0.209 16.993 1.00 92.88 88 CYS A C 1
ATOM 656 O O . CYS A 1 88 ? -2.936 -0.423 16.402 1.00 92.88 88 CYS A O 1
ATOM 658 N N . ARG A 1 89 ? -5.141 -0.812 16.648 1.00 89.62 89 ARG A N 1
ATOM 659 C CA . ARG A 1 89 ? -5.240 -1.773 15.539 1.00 89.62 89 ARG A CA 1
ATOM 660 C C . ARG A 1 89 ? -4.842 -1.128 14.214 1.00 89.62 89 ARG A C 1
ATOM 662 O O . ARG A 1 89 ? -4.060 -1.707 13.461 1.00 89.62 89 ARG A O 1
ATOM 669 N N . ARG A 1 90 ? -5.323 0.090 13.952 1.00 89.19 90 ARG A N 1
ATOM 670 C CA . ARG A 1 90 ? -4.971 0.850 12.749 1.00 89.19 90 ARG A CA 1
ATOM 671 C C . ARG A 1 90 ? -3.466 1.105 12.683 1.00 89.19 90 ARG A C 1
ATOM 673 O O . ARG A 1 90 ? -2.856 0.834 11.653 1.00 89.19 90 ARG A O 1
ATOM 680 N N . MET A 1 91 ? -2.845 1.566 13.772 1.00 93.88 91 MET A N 1
ATOM 681 C CA . MET A 1 91 ? -1.395 1.796 13.820 1.00 93.88 91 MET A CA 1
ATOM 682 C C . MET A 1 91 ? -0.593 0.508 13.630 1.00 93.88 91 MET A C 1
ATOM 684 O O . MET A 1 91 ? 0.358 0.501 12.848 1.00 93.88 91 MET A O 1
ATOM 688 N N . ALA A 1 92 ? -0.983 -0.584 14.290 1.00 91.50 92 ALA A N 1
ATOM 689 C CA . ALA A 1 92 ? -0.303 -1.871 14.175 1.00 91.50 92 ALA A CA 1
ATOM 690 C C . ALA A 1 92 ? -0.271 -2.362 12.723 1.00 91.50 92 ALA A C 1
ATOM 692 O O . ALA A 1 92 ? 0.773 -2.778 12.218 1.00 91.50 92 ALA A O 1
ATOM 693 N N . THR A 1 93 ? -1.385 -2.247 12.008 1.00 89.19 93 THR A N 1
ATOM 694 C CA . THR A 1 93 ? -1.424 -2.657 10.606 1.00 89.19 93 THR A CA 1
ATOM 695 C C . THR A 1 93 ? -0.706 -1.683 9.681 1.00 89.19 93 THR A C 1
ATOM 697 O O . THR A 1 93 ? -0.051 -2.153 8.755 1.00 89.19 93 THR A O 1
ATOM 700 N N . ARG A 1 94 ? -0.710 -0.364 9.944 1.00 94.75 94 ARG A N 1
ATOM 701 C CA . ARG A 1 94 ? 0.169 0.565 9.204 1.00 94.75 94 ARG A CA 1
ATOM 702 C C . ARG A 1 94 ? 1.625 0.117 9.272 1.00 94.75 94 ARG A C 1
ATOM 704 O O . ARG A 1 94 ? 2.309 0.035 8.253 1.00 94.75 94 ARG A O 1
ATOM 711 N N . TRP A 1 95 ? 2.084 -0.218 10.475 1.00 95.56 95 TRP A N 1
ATOM 712 C CA . TRP A 1 95 ? 3.419 -0.761 10.696 1.00 95.56 95 TRP A CA 1
ATOM 713 C C . TRP A 1 95 ? 3.633 -2.083 9.964 1.00 95.56 95 TRP A C 1
ATOM 715 O O . TRP A 1 95 ? 4.649 -2.239 9.288 1.00 95.56 95 TRP A O 1
ATOM 725 N N . ARG A 1 96 ? 2.675 -3.013 10.049 1.00 95.81 96 ARG A N 1
ATOM 726 C CA . ARG A 1 96 ? 2.748 -4.316 9.378 1.00 95.81 96 ARG A CA 1
ATOM 727 C C . ARG A 1 96 ? 2.859 -4.174 7.861 1.00 95.81 96 ARG A C 1
ATOM 729 O O . ARG A 1 96 ? 3.746 -4.792 7.288 1.00 95.81 96 ARG A O 1
ATOM 736 N N . ILE A 1 97 ? 2.026 -3.344 7.231 1.00 94.94 97 ILE A N 1
ATOM 737 C CA . ILE A 1 97 ? 2.038 -3.104 5.779 1.00 94.94 97 ILE A CA 1
ATOM 738 C C . ILE A 1 97 ? 3.385 -2.523 5.352 1.00 94.94 97 ILE A C 1
ATOM 740 O O . ILE A 1 97 ? 4.053 -3.074 4.480 1.00 94.94 97 ILE A O 1
ATOM 744 N N . ARG A 1 98 ? 3.840 -1.450 6.009 1.00 96.19 98 ARG A N 1
ATOM 745 C CA . ARG A 1 98 ? 5.123 -0.811 5.678 1.00 96.19 98 ARG A CA 1
ATOM 746 C C . ARG A 1 98 ? 6.297 -1.763 5.867 1.00 96.19 98 ARG A C 1
ATOM 748 O O . ARG A 1 98 ? 7.190 -1.808 5.025 1.00 96.19 98 ARG A O 1
ATOM 755 N N . ARG A 1 99 ? 6.302 -2.525 6.966 1.00 96.38 99 ARG A N 1
ATOM 756 C CA . ARG A 1 99 ? 7.326 -3.536 7.241 1.00 96.38 99 ARG A CA 1
ATOM 757 C C . ARG A 1 99 ? 7.306 -4.629 6.179 1.00 96.38 99 ARG A C 1
ATOM 759 O O . ARG A 1 99 ? 8.365 -4.950 5.663 1.00 96.38 99 ARG A O 1
ATOM 766 N N . PHE A 1 100 ? 6.134 -5.153 5.834 1.00 94.94 100 PHE A N 1
ATOM 767 C CA . PHE A 1 100 ? 5.977 -6.179 4.806 1.00 94.94 100 PHE A CA 1
ATOM 768 C C . PHE A 1 100 ? 6.534 -5.700 3.463 1.00 94.94 100 PHE A C 1
ATOM 770 O O . PHE A 1 100 ? 7.439 -6.325 2.927 1.00 94.94 100 PHE A O 1
ATOM 777 N N . VAL A 1 101 ? 6.103 -4.535 2.975 1.00 94.31 101 VAL A N 1
ATOM 778 C CA . VAL A 1 101 ? 6.592 -3.986 1.700 1.00 94.31 101 VAL A CA 1
ATOM 779 C C . VAL A 1 101 ? 8.111 -3.780 1.724 1.00 94.31 101 VAL A C 1
ATOM 781 O O . VAL A 1 101 ? 8.795 -4.157 0.776 1.00 94.31 101 VAL A O 1
ATOM 784 N N . ARG A 1 102 ? 8.669 -3.232 2.813 1.00 95.94 102 ARG A N 1
ATOM 785 C CA . ARG A 1 102 ? 10.127 -3.062 2.958 1.00 95.94 102 ARG A CA 1
ATOM 786 C C . ARG A 1 102 ? 10.881 -4.388 2.980 1.00 95.94 102 ARG A C 1
ATOM 788 O O . ARG A 1 102 ? 11.965 -4.449 2.419 1.00 95.94 102 ARG A O 1
ATOM 795 N N . LEU A 1 103 ? 10.329 -5.414 3.624 1.00 95.94 103 LEU A N 1
ATOM 796 C CA . LEU A 1 103 ? 10.934 -6.744 3.670 1.00 95.94 103 LEU A CA 1
ATOM 797 C C . LEU A 1 103 ? 10.906 -7.420 2.302 1.00 95.94 103 LEU A C 1
ATOM 799 O O . LEU A 1 103 ? 11.873 -8.081 1.959 1.00 95.94 103 LEU A O 1
ATOM 803 N N . TYR A 1 104 ? 9.835 -7.238 1.528 1.00 93.06 104 TYR A N 1
ATOM 804 C CA . TYR A 1 104 ? 9.677 -7.881 0.222 1.00 93.06 104 TYR A CA 1
ATOM 805 C C . TYR A 1 104 ? 10.416 -7.168 -0.908 1.00 93.06 104 TYR A C 1
ATOM 807 O O . TYR A 1 104 ? 10.860 -7.824 -1.842 1.00 93.06 104 TYR A O 1
ATOM 815 N N . THR A 1 105 ? 10.593 -5.846 -0.822 1.00 94.75 105 THR A N 1
ATOM 816 C CA . THR A 1 105 ? 11.209 -5.053 -1.901 1.00 94.75 105 THR A CA 1
ATOM 817 C C . THR A 1 105 ? 12.576 -5.601 -2.351 1.00 94.75 105 THR A C 1
ATOM 819 O O . THR A 1 105 ? 12.761 -5.735 -3.556 1.00 94.75 105 THR A O 1
ATOM 822 N N . PRO A 1 106 ? 13.510 -5.992 -1.458 1.00 96.06 106 PRO A N 1
ATOM 823 C CA . PRO A 1 106 ? 14.797 -6.566 -1.861 1.00 96.06 106 PRO A CA 1
ATOM 824 C C . PRO A 1 106 ? 14.700 -7.899 -2.614 1.00 96.06 106 PRO A C 1
ATOM 826 O O . PRO A 1 106 ? 15.614 -8.223 -3.366 1.00 96.06 106 PRO A O 1
ATOM 829 N N . PHE A 1 107 ? 13.620 -8.664 -2.421 1.00 94.62 107 PHE A N 1
ATOM 830 C CA . PHE A 1 107 ? 13.396 -9.945 -3.100 1.00 94.62 107 PHE A CA 1
ATOM 831 C C . PHE A 1 107 ? 12.743 -9.789 -4.477 1.00 94.62 107 PHE A C 1
ATOM 833 O O . PHE A 1 107 ? 12.684 -10.749 -5.241 1.00 94.62 107 PHE A O 1
ATOM 840 N N . LEU A 1 108 ? 12.258 -8.592 -4.813 1.00 93.25 108 LEU A N 1
ATOM 841 C CA . LEU A 1 108 ? 11.754 -8.304 -6.149 1.00 93.25 108 LEU A CA 1
ATOM 842 C C . LEU A 1 108 ? 12.909 -8.249 -7.152 1.00 93.25 108 LEU A C 1
ATOM 844 O O . LEU A 1 108 ? 14.032 -7.872 -6.805 1.00 93.25 108 LEU A O 1
ATOM 848 N N . SER A 1 109 ? 12.621 -8.539 -8.422 1.00 93.94 109 SER A N 1
ATOM 849 C CA . SER A 1 109 ? 13.590 -8.315 -9.496 1.00 93.94 109 SER A CA 1
ATOM 850 C C . SER A 1 109 ? 14.051 -6.850 -9.503 1.00 93.94 109 SER A C 1
ATOM 852 O O . SER A 1 109 ? 13.303 -5.939 -9.132 1.00 93.94 109 SER A O 1
ATOM 854 N N . ARG A 1 110 ? 15.281 -6.584 -9.957 1.00 94.75 110 ARG A N 1
ATOM 855 C CA . ARG A 1 110 ? 15.797 -5.206 -10.038 1.00 94.75 110 ARG A CA 1
ATOM 856 C C . ARG A 1 110 ? 14.889 -4.307 -10.884 1.00 94.75 110 ARG A C 1
ATOM 858 O O . ARG A 1 110 ? 14.670 -3.155 -10.520 1.00 94.75 110 ARG A O 1
ATOM 865 N N . ALA A 1 111 ? 14.336 -4.842 -11.975 1.00 94.62 111 ALA A N 1
ATOM 866 C CA . ALA A 1 111 ? 13.356 -4.144 -12.801 1.00 94.62 111 ALA A CA 1
ATOM 867 C C . ALA A 1 111 ? 12.104 -3.784 -11.988 1.00 94.62 111 ALA A C 1
ATOM 869 O O . ALA A 1 111 ? 11.694 -2.625 -11.974 1.00 94.62 111 ALA A O 1
ATOM 870 N N . SER A 1 112 ? 11.545 -4.735 -11.240 1.00 95.31 112 SER A N 1
ATOM 871 C CA . SER A 1 112 ? 10.377 -4.503 -10.390 1.00 95.31 112 SER A CA 1
ATOM 872 C C . SER A 1 112 ? 10.629 -3.480 -9.284 1.00 95.31 112 SER A C 1
ATOM 874 O O . SER A 1 112 ? 9.743 -2.677 -9.001 1.00 95.31 112 SER A O 1
ATOM 876 N N . GLN A 1 113 ? 11.821 -3.472 -8.680 1.00 95.25 113 GLN A N 1
ATOM 877 C CA . GLN A 1 113 ? 12.186 -2.500 -7.643 1.00 95.25 113 GLN A CA 1
ATOM 878 C C . GLN A 1 113 ? 12.220 -1.068 -8.184 1.00 95.25 113 GLN A C 1
ATOM 880 O O . GLN A 1 113 ? 11.683 -0.160 -7.553 1.00 95.25 113 GLN A O 1
ATOM 885 N N . LEU A 1 114 ? 12.832 -0.871 -9.356 1.00 95.75 114 LEU A N 1
ATOM 886 C CA . LEU A 1 114 ? 12.959 0.446 -9.988 1.00 95.75 114 LEU A CA 1
ATOM 887 C C . LEU A 1 114 ? 11.618 0.997 -10.480 1.00 95.75 114 LEU A C 1
ATOM 889 O O . LEU A 1 114 ? 11.450 2.210 -10.556 1.00 95.75 114 LEU A O 1
ATOM 893 N N . ASN A 1 115 ? 10.668 0.113 -10.780 1.00 96.81 115 ASN A N 1
ATOM 894 C CA . ASN A 1 115 ? 9.334 0.487 -11.233 1.00 96.81 115 ASN A CA 1
ATOM 895 C C . ASN A 1 115 ? 8.326 0.647 -10.086 1.00 96.81 115 ASN A C 1
ATOM 897 O O . ASN A 1 115 ? 7.154 0.865 -10.366 1.00 96.81 115 ASN A O 1
ATOM 901 N N . LEU A 1 116 ? 8.725 0.558 -8.810 1.00 96.31 116 LEU A N 1
ATOM 902 C CA . LEU A 1 116 ? 7.826 0.847 -7.685 1.00 96.31 116 LEU A CA 1
ATOM 903 C C . LEU A 1 116 ? 7.596 2.352 -7.535 1.00 96.31 116 LEU A C 1
ATOM 905 O O . LEU A 1 116 ? 8.527 3.118 -7.280 1.00 96.31 116 LEU A O 1
ATOM 909 N N . HIS A 1 117 ? 6.334 2.770 -7.590 1.00 97.00 117 HIS A N 1
ATOM 910 C CA . HIS A 1 117 ? 5.987 4.178 -7.447 1.00 97.00 117 HIS A CA 1
ATOM 911 C C . HIS A 1 117 ? 6.067 4.625 -5.983 1.00 97.00 117 HIS A C 1
ATOM 913 O O . HIS A 1 117 ? 5.922 3.849 -5.027 1.00 97.00 117 HIS A O 1
ATOM 919 N N . THR A 1 118 ? 6.299 5.919 -5.787 1.00 96.94 118 THR A N 1
ATOM 920 C CA . THR A 1 118 ? 6.104 6.561 -4.486 1.00 96.94 118 THR A CA 1
ATOM 921 C C . THR A 1 118 ? 4.631 6.498 -4.082 1.00 96.94 118 THR A C 1
ATOM 923 O O . THR A 1 118 ? 3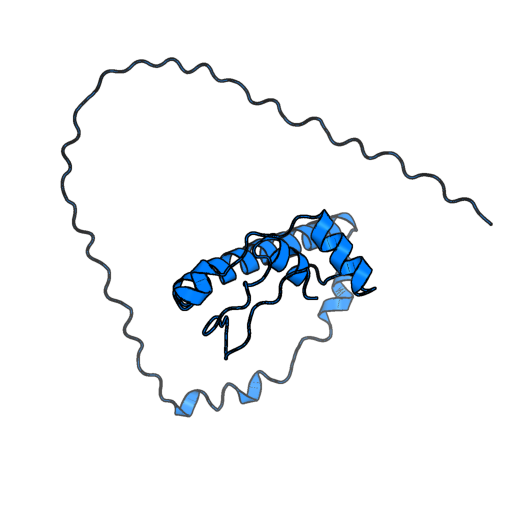.750 6.238 -4.899 1.00 96.94 118 THR A O 1
ATOM 926 N N . GLY A 1 119 ? 4.360 6.655 -2.788 1.00 97.12 119 GLY A N 1
ATOM 927 C CA . GLY A 1 119 ? 2.999 6.624 -2.263 1.00 97.12 119 GLY A CA 1
ATOM 928 C C . GLY A 1 119 ? 2.088 7.691 -2.875 1.00 97.12 119 GLY A C 1
ATOM 929 O O . GLY A 1 119 ? 2.534 8.800 -3.170 1.00 97.12 119 GLY A O 1
ATOM 930 N N . ALA A 1 120 ? 0.811 7.355 -3.047 1.00 97.69 120 ALA A N 1
ATOM 931 C CA . ALA A 1 120 ? -0.202 8.267 -3.562 1.00 97.69 120 ALA A CA 1
ATOM 932 C C . ALA A 1 120 ? -0.512 9.389 -2.558 1.00 97.69 120 ALA A C 1
ATOM 934 O O . ALA A 1 120 ? -0.463 9.188 -1.338 1.00 97.69 120 ALA A O 1
ATOM 935 N N . SER A 1 121 ? -0.881 10.564 -3.073 1.00 97.50 121 SER A N 1
ATOM 936 C CA . SER A 1 121 ? -1.429 11.638 -2.245 1.00 97.50 121 SER A CA 1
ATOM 937 C C . SER A 1 121 ? -2.816 11.260 -1.711 1.00 97.50 121 SER A C 1
ATOM 939 O O . SER A 1 121 ? -3.519 10.420 -2.275 1.00 97.50 121 SER A O 1
ATOM 941 N N . THR A 1 122 ? -3.237 11.903 -0.620 1.00 97.00 122 THR A N 1
ATOM 942 C CA . THR A 1 122 ? -4.594 11.748 -0.065 1.00 97.00 122 THR A CA 1
ATOM 943 C C . THR A 1 122 ? -5.674 12.094 -1.087 1.00 97.00 122 THR A C 1
ATOM 945 O O . THR A 1 122 ? -6.697 11.422 -1.141 1.00 97.00 122 THR A O 1
ATOM 948 N N . GLU A 1 123 ? -5.427 13.113 -1.910 1.00 97.75 123 GLU A N 1
ATOM 949 C CA . GLU A 1 123 ? -6.338 13.568 -2.964 1.00 97.75 123 GLU A CA 1
ATOM 950 C C . GLU A 1 123 ? -6.490 12.522 -4.070 1.00 97.75 123 GLU A C 1
ATOM 952 O O . GLU A 1 123 ? -7.608 12.208 -4.469 1.00 97.75 123 GLU A O 1
ATOM 957 N N . ALA A 1 124 ? -5.384 11.914 -4.513 1.00 97.12 124 ALA A N 1
ATOM 958 C CA . ALA A 1 124 ? -5.419 10.861 -5.524 1.00 97.12 124 ALA A CA 1
ATOM 959 C C . ALA A 1 124 ? -6.183 9.617 -5.039 1.00 97.12 124 ALA A C 1
ATOM 961 O O . ALA A 1 124 ? -6.894 8.986 -5.818 1.00 97.12 124 ALA A O 1
ATOM 962 N N . LEU A 1 125 ? -6.069 9.279 -3.750 1.00 97.69 125 LEU A N 1
ATOM 963 C CA . LEU A 1 125 ? -6.803 8.159 -3.155 1.00 97.69 125 LEU A CA 1
ATOM 964 C C . LEU A 1 125 ? -8.298 8.455 -3.027 1.00 97.69 125 LEU A C 1
ATOM 966 O O . LEU A 1 125 ? -9.107 7.604 -3.381 1.00 97.69 125 LEU A O 1
ATOM 970 N N . ALA A 1 126 ? -8.667 9.667 -2.608 1.00 96.94 126 ALA A N 1
ATOM 971 C CA . ALA A 1 126 ? -10.067 10.087 -2.580 1.00 96.94 126 ALA A CA 1
ATOM 972 C C . ALA A 1 126 ? -10.689 10.081 -3.989 1.00 96.94 126 ALA A C 1
ATOM 974 O O . ALA A 1 126 ? -11.814 9.622 -4.172 1.00 96.94 126 ALA A O 1
ATOM 975 N N . ALA A 1 127 ? -9.944 10.524 -5.007 1.00 97.00 127 ALA A N 1
ATOM 976 C CA . ALA A 1 127 ? -10.386 10.454 -6.398 1.00 97.00 127 ALA A CA 1
ATOM 977 C C . ALA A 1 127 ? -10.551 9.003 -6.889 1.00 97.00 127 ALA A C 1
ATOM 979 O O . ALA A 1 127 ? -11.446 8.719 -7.683 1.00 97.00 127 ALA A O 1
ATOM 980 N N . ALA A 1 128 ? -9.716 8.069 -6.421 1.00 96.94 128 ALA A N 1
ATOM 981 C CA . ALA A 1 128 ? -9.884 6.647 -6.716 1.00 96.94 128 ALA A CA 1
ATOM 982 C C . ALA A 1 128 ? -11.171 6.082 -6.092 1.00 96.94 128 ALA A C 1
ATOM 984 O O . ALA A 1 128 ? -11.957 5.455 -6.797 1.00 96.94 128 ALA A O 1
ATOM 985 N N . GLU A 1 129 ? -11.440 6.369 -4.815 1.00 97.50 129 GLU A N 1
ATOM 986 C CA . GLU A 1 129 ? -12.691 5.975 -4.142 1.00 97.50 129 GLU A CA 1
ATOM 987 C C . GLU A 1 129 ? -13.928 6.511 -4.875 1.00 97.50 129 GLU A C 1
ATOM 989 O O . GLU A 1 129 ? -14.900 5.785 -5.078 1.00 97.50 129 GLU A O 1
ATOM 994 N N . GLN A 1 130 ? -13.872 7.765 -5.337 1.00 97.19 130 GLN A N 1
ATOM 995 C CA . GLN A 1 130 ? -14.945 8.367 -6.129 1.00 97.19 130 GLN A CA 1
ATOM 996 C C . GLN A 1 130 ? -15.161 7.654 -7.467 1.00 97.19 130 GLN A C 1
ATOM 998 O O . GLN A 1 130 ? -16.307 7.413 -7.838 1.00 97.19 130 GLN A O 1
ATOM 1003 N N . ARG A 1 131 ? -14.087 7.290 -8.184 1.00 97.00 131 ARG A N 1
ATOM 1004 C CA . ARG A 1 131 ? -14.188 6.574 -9.468 1.00 97.00 131 ARG A CA 1
ATOM 1005 C C . ARG A 1 131 ? -14.767 5.170 -9.311 1.00 97.00 131 ARG A C 1
ATOM 1007 O O . ARG A 1 131 ? -15.587 4.770 -10.130 1.00 97.00 131 ARG A O 1
ATOM 1014 N N . MET A 1 132 ? -14.376 4.447 -8.262 1.00 95.75 132 MET A N 1
ATOM 1015 C CA . MET A 1 132 ? -14.901 3.104 -7.981 1.00 95.75 132 MET A CA 1
ATOM 1016 C C . MET A 1 132 ? -16.312 3.124 -7.374 1.00 95.75 132 MET A C 1
ATOM 1018 O O . MET A 1 132 ? -16.993 2.102 -7.374 1.00 95.75 132 MET A O 1
ATOM 1022 N N . GLY A 1 133 ? -16.749 4.260 -6.821 1.00 96.88 133 GLY A N 1
ATOM 1023 C CA . GLY A 1 133 ? -18.039 4.387 -6.139 1.00 96.88 133 GLY A CA 1
ATOM 1024 C C . GLY A 1 133 ? -18.118 3.632 -4.807 1.00 96.88 133 GLY A C 1
ATOM 1025 O O . GLY A 1 133 ? -19.204 3.489 -4.248 1.00 96.88 133 GLY A O 1
ATOM 1026 N N . VAL A 1 134 ? -16.984 3.149 -4.289 1.00 96.56 134 VAL A N 1
ATOM 1027 C CA . VAL A 1 134 ? -16.885 2.419 -3.020 1.00 96.56 134 VAL A CA 1
ATOM 1028 C C . VAL A 1 134 ? -15.689 2.920 -2.205 1.00 96.56 134 VAL A C 1
ATOM 1030 O O . VAL A 1 134 ? -14.643 3.235 -2.780 1.00 96.56 134 VAL A O 1
ATOM 1033 N N . PRO A 1 135 ? -15.809 3.000 -0.867 1.00 96.00 135 PRO A N 1
ATOM 1034 C CA . PRO A 1 135 ? -14.684 3.369 -0.019 1.00 96.00 135 PRO A CA 1
ATOM 1035 C C . PRO A 1 135 ? -13.610 2.280 -0.058 1.00 96.00 135 PRO A C 1
ATOM 1037 O O . PRO A 1 135 ? -13.914 1.084 -0.007 1.00 96.00 135 PRO A O 1
ATOM 1040 N N . LEU A 1 136 ? -12.343 2.689 -0.104 1.00 94.69 136 LEU A N 1
ATOM 1041 C CA . LEU A 1 136 ? -11.231 1.753 -0.090 1.00 94.69 136 LEU A CA 1
ATOM 1042 C C . LEU A 1 136 ? -11.091 1.140 1.310 1.00 94.69 136 LEU A C 1
ATOM 1044 O O . LEU A 1 136 ? -11.118 1.865 2.313 1.00 94.69 136 LEU A O 1
ATOM 1048 N N . PRO A 1 137 ? -10.857 -0.182 1.419 1.00 94.75 137 PRO A N 1
ATOM 1049 C CA . PRO A 1 137 ? -10.417 -0.775 2.672 1.00 94.75 137 PRO A CA 1
ATOM 1050 C C . PRO A 1 137 ? -9.178 -0.039 3.175 1.00 94.75 137 PRO A C 1
ATOM 1052 O O . PRO A 1 137 ? -8.258 0.268 2.414 1.00 94.75 137 PRO A O 1
ATOM 1055 N N . TRP A 1 138 ? -9.134 0.258 4.466 1.00 91.06 138 TRP A N 1
ATOM 1056 C CA . TRP A 1 138 ? -8.088 1.101 5.037 1.00 91.06 138 TRP A CA 1
ATOM 1057 C C . TRP A 1 138 ? -6.686 0.476 4.914 1.00 91.06 138 TRP A C 1
ATOM 1059 O O . TRP A 1 138 ? -5.696 1.210 4.894 1.00 91.06 138 TRP A O 1
ATOM 1069 N N . GLU A 1 139 ? -6.584 -0.854 4.823 1.00 94.62 139 GLU A N 1
ATOM 1070 C CA . GLU A 1 139 ? -5.340 -1.561 4.518 1.00 94.62 139 GLU A CA 1
ATOM 1071 C C . GLU A 1 139 ? -4.842 -1.221 3.112 1.00 94.62 139 GLU A C 1
ATOM 1073 O O . GLU A 1 139 ? -3.673 -0.878 2.940 1.00 94.62 139 GLU A O 1
ATOM 1078 N N . LEU A 1 140 ? -5.736 -1.262 2.120 1.00 95.19 140 LEU A N 1
ATOM 1079 C CA . LEU A 1 140 ? -5.422 -0.895 0.742 1.00 95.19 140 LEU A CA 1
ATOM 1080 C C . LEU A 1 140 ? -5.100 0.599 0.640 1.00 95.19 140 LEU A C 1
ATOM 1082 O O . LEU A 1 140 ? -4.133 0.981 -0.016 1.00 95.19 140 LEU A O 1
ATOM 1086 N N . TRP A 1 141 ? -5.838 1.433 1.375 1.00 95.38 141 TRP A N 1
ATOM 1087 C CA . TRP A 1 141 ? -5.565 2.862 1.479 1.00 95.38 141 TRP A CA 1
ATOM 1088 C C . TRP A 1 141 ? -4.135 3.115 1.985 1.00 95.38 141 TRP A C 1
ATOM 1090 O O . TRP A 1 141 ? -3.373 3.862 1.372 1.00 95.38 141 TRP A O 1
ATOM 1100 N N . GLU A 1 142 ? -3.722 2.473 3.085 1.00 96.19 142 GLU A N 1
ATOM 1101 C CA . GLU A 1 142 ? -2.361 2.628 3.619 1.00 96.19 142 GLU A CA 1
ATOM 1102 C C . GLU A 1 142 ? -1.295 2.048 2.682 1.00 96.19 142 GLU A C 1
ATOM 1104 O O . GLU A 1 142 ? -0.222 2.642 2.556 1.00 96.19 142 GLU A O 1
ATOM 1109 N N . LEU A 1 143 ? -1.580 0.923 2.017 1.00 96.50 143 LEU A N 1
ATOM 1110 C CA . LEU A 1 143 ? -0.681 0.335 1.028 1.00 96.50 143 LEU A CA 1
ATOM 1111 C C . LEU A 1 143 ? -0.411 1.321 -0.109 1.00 96.50 143 LEU A C 1
ATOM 1113 O O . LEU A 1 143 ? 0.750 1.643 -0.346 1.00 96.50 143 LEU A O 1
ATOM 1117 N N . LEU A 1 144 ? -1.456 1.857 -0.744 1.00 97.19 144 LEU A N 1
ATOM 1118 C CA . LEU A 1 144 ? -1.328 2.792 -1.866 1.00 97.19 144 LEU A CA 1
ATOM 1119 C C . LEU A 1 144 ? -0.690 4.122 -1.447 1.00 97.19 144 LEU A C 1
ATOM 1121 O O . LEU A 1 144 ? 0.105 4.700 -2.190 1.00 97.19 144 LEU A O 1
ATOM 1125 N N . ARG A 1 145 ? -0.959 4.582 -0.219 1.00 96.94 145 ARG A N 1
ATOM 1126 C CA . ARG A 1 145 ? -0.291 5.754 0.369 1.00 96.94 145 ARG A CA 1
ATOM 1127 C C . ARG A 1 145 ? 1.189 5.510 0.670 1.00 96.94 145 ARG A C 1
ATOM 1129 O O . ARG A 1 145 ? 1.945 6.468 0.802 1.00 96.94 145 ARG A O 1
ATOM 1136 N N . PHE A 1 146 ? 1.620 4.259 0.820 1.00 96.94 146 PHE A N 1
ATOM 1137 C CA . PHE A 1 146 ? 3.030 3.913 0.997 1.00 96.94 146 PHE A CA 1
ATOM 1138 C C . PHE A 1 146 ? 3.729 3.624 -0.342 1.00 96.94 146 PHE A C 1
ATOM 1140 O O . PHE A 1 146 ? 4.851 4.088 -0.549 1.00 96.94 146 PHE A O 1
ATOM 1147 N N . ARG A 1 147 ? 3.064 2.898 -1.251 1.00 96.69 147 ARG A N 1
ATOM 1148 C CA . ARG A 1 147 ? 3.508 2.559 -2.612 1.00 96.69 147 ARG A CA 1
ATOM 1149 C C . ARG A 1 147 ? 2.326 2.539 -3.576 1.00 96.69 147 ARG A C 1
ATOM 1151 O O . ARG A 1 147 ? 1.448 1.691 -3.454 1.00 96.69 147 ARG A O 1
ATOM 1158 N N . ASN A 1 148 ? 2.333 3.432 -4.560 1.00 97.25 148 ASN A N 1
ATOM 1159 C CA . ASN A 1 148 ? 1.233 3.589 -5.510 1.00 97.25 148 ASN A CA 1
ATOM 1160 C C . ASN A 1 148 ? 1.359 2.671 -6.738 1.00 97.25 148 ASN A C 1
ATOM 1162 O O . ASN A 1 148 ? 1.363 3.144 -7.874 1.00 97.25 148 ASN A O 1
ATOM 1166 N N . GLY A 1 149 ? 1.499 1.368 -6.511 1.00 95.69 149 GLY A N 1
ATOM 1167 C CA . GLY A 1 149 ? 1.643 0.402 -7.597 1.00 95.69 149 GLY A CA 1
ATOM 1168 C C . GLY A 1 149 ? 3.026 0.365 -8.247 1.00 95.69 149 GLY A C 1
ATOM 1169 O O . GLY A 1 149 ? 4.030 0.804 -7.670 1.00 95.69 149 GLY A O 1
ATOM 1170 N N . GLN A 1 150 ? 3.064 -0.210 -9.446 1.00 96.12 150 GLN A N 1
ATOM 1171 C CA . GLN A 1 150 ? 4.250 -0.344 -10.286 1.00 96.12 150 GLN A CA 1
ATOM 1172 C C . GLN A 1 150 ? 3.986 0.175 -11.698 1.00 96.12 150 GLN A C 1
ATOM 1174 O O . GLN A 1 150 ? 2.907 -0.064 -12.237 1.00 96.12 150 GLN A O 1
ATOM 1179 N N . ALA A 1 151 ? 4.973 0.806 -12.335 1.00 94.56 151 ALA A N 1
ATOM 1180 C CA . ALA A 1 151 ? 4.870 1.157 -13.749 1.00 94.56 151 ALA A CA 1
ATOM 1181 C C . ALA A 1 151 ? 4.736 -0.113 -14.615 1.00 94.56 151 ALA A C 1
ATOM 1183 O O . ALA A 1 151 ? 5.383 -1.127 -14.322 1.00 94.56 151 ALA A O 1
ATOM 1184 N N . PRO A 1 152 ? 3.929 -0.083 -15.687 1.00 93.25 152 PRO A N 1
ATOM 1185 C CA . PRO A 1 152 ? 3.870 -1.188 -16.632 1.00 93.25 152 PRO A CA 1
ATOM 1186 C C . PRO A 1 152 ? 5.181 -1.258 -17.428 1.00 93.25 152 PRO A C 1
ATOM 1188 O O . PRO A 1 152 ? 5.513 -0.338 -18.173 1.00 93.25 152 PRO A O 1
ATOM 1191 N N . ALA A 1 153 ? 5.929 -2.354 -17.286 1.00 91.94 153 ALA A N 1
ATOM 1192 C CA . ALA A 1 153 ? 7.112 -2.631 -18.098 1.00 91.94 153 ALA A CA 1
ATOM 1193 C C . ALA A 1 153 ? 7.354 -4.149 -18.240 1.00 91.94 153 ALA A C 1
ATOM 1195 O O . ALA A 1 153 ? 6.932 -4.922 -17.374 1.00 91.94 153 ALA A O 1
ATOM 1196 N N . PRO A 1 154 ? 8.036 -4.602 -19.311 1.00 91.50 154 PRO A N 1
ATOM 1197 C CA . PRO A 1 154 ? 8.350 -6.016 -19.502 1.00 91.50 154 PRO A CA 1
ATOM 1198 C C . PRO A 1 154 ? 9.150 -6.594 -18.326 1.00 91.50 154 PRO A C 1
ATOM 1200 O O . PRO A 1 154 ? 10.160 -6.023 -17.916 1.00 91.50 154 PRO A O 1
ATOM 1203 N N . GLY A 1 155 ? 8.699 -7.729 -17.784 1.00 87.62 155 GLY A N 1
ATOM 1204 C CA . GLY A 1 155 ? 9.356 -8.408 -16.659 1.00 87.62 155 GLY A CA 1
ATOM 1205 C C . GLY A 1 155 ? 9.146 -7.752 -15.287 1.00 87.62 155 GLY A C 1
ATOM 1206 O O . GLY A 1 155 ? 9.780 -8.168 -14.315 1.00 87.62 155 GLY A O 1
ATOM 1207 N N . VAL A 1 156 ? 8.277 -6.738 -15.184 1.00 90.38 156 VAL A N 1
ATOM 1208 C CA . VAL A 1 156 ? 7.869 -6.160 -13.897 1.00 90.38 156 VAL A CA 1
ATOM 1209 C C . VAL A 1 156 ? 6.728 -6.974 -13.306 1.00 90.38 156 VAL A C 1
ATOM 1211 O O . VAL A 1 156 ? 5.583 -6.887 -13.740 1.00 90.38 156 VAL A O 1
ATOM 1214 N N . THR A 1 157 ? 7.063 -7.744 -12.279 1.00 90.81 157 THR A N 1
ATOM 1215 C CA . THR A 1 157 ? 6.129 -8.557 -11.498 1.00 90.81 157 THR A CA 1
ATOM 1216 C C . THR A 1 157 ? 6.389 -8.341 -10.005 1.00 90.81 157 THR A C 1
ATOM 1218 O O . THR A 1 157 ? 7.518 -8.059 -9.585 1.00 90.81 157 THR A O 1
ATOM 1221 N N . PHE A 1 158 ? 5.340 -8.378 -9.187 1.00 84.31 158 PHE A N 1
ATOM 1222 C CA . PHE A 1 158 ? 5.429 -8.258 -7.731 1.00 84.31 158 PHE A CA 1
ATOM 1223 C C . PHE A 1 158 ? 5.456 -9.646 -7.083 1.00 84.31 158 PHE A C 1
ATOM 1225 O O . PHE A 1 158 ? 6.389 -9.975 -6.357 1.00 84.31 158 PHE A O 1
ATOM 1232 N N . THR A 1 159 ? 4.461 -10.477 -7.394 1.00 84.44 159 THR A N 1
ATOM 1233 C CA . THR A 1 159 ? 4.321 -11.867 -6.930 1.00 84.44 159 THR A CA 1
ATOM 1234 C C . THR A 1 159 ? 3.642 -12.670 -8.027 1.00 84.44 159 THR A C 1
ATOM 1236 O O . THR A 1 159 ? 2.694 -12.153 -8.593 1.00 84.44 159 THR A O 1
ATOM 1239 N N . GLU A 1 160 ? 4.073 -13.900 -8.316 1.00 82.81 160 GLU A N 1
ATOM 1240 C CA . GLU A 1 160 ? 3.331 -14.822 -9.210 1.00 82.81 160 GLU A CA 1
ATOM 1241 C C . GLU A 1 160 ? 2.877 -14.183 -10.539 1.00 82.81 160 GLU A C 1
ATOM 1243 O O . GLU A 1 160 ? 1.730 -14.310 -10.953 1.00 82.81 160 GLU A O 1
ATOM 1248 N N . ASP A 1 161 ? 3.759 -13.406 -11.170 1.00 85.44 161 ASP A N 1
ATOM 1249 C CA . ASP A 1 161 ? 3.484 -12.674 -12.413 1.00 85.44 161 ASP A CA 1
ATOM 1250 C C . ASP A 1 161 ? 2.373 -11.607 -12.353 1.00 85.44 161 ASP A C 1
ATOM 1252 O O . ASP A 1 161 ? 2.029 -11.006 -13.371 1.00 85.44 161 ASP A O 1
ATOM 1256 N N . VAL A 1 162 ? 1.873 -11.271 -11.158 1.00 90.19 162 VAL A N 1
ATOM 1257 C CA . VAL A 1 162 ? 0.961 -10.139 -10.958 1.00 90.19 162 VAL A CA 1
ATOM 1258 C C . VAL A 1 162 ? 1.716 -8.850 -10.650 1.00 90.19 162 VAL A C 1
ATOM 1260 O O . VAL A 1 162 ? 2.703 -8.830 -9.910 1.00 90.19 162 VAL A O 1
ATOM 1263 N N . ARG A 1 163 ? 1.234 -7.739 -11.211 1.00 92.75 163 ARG A N 1
ATOM 1264 C CA . ARG A 1 163 ? 1.740 -6.384 -10.957 1.00 92.75 163 ARG A CA 1
ATOM 1265 C C . ARG A 1 163 ? 0.929 -5.722 -9.847 1.00 92.75 163 ARG A C 1
ATOM 1267 O O . ARG A 1 163 ? -0.290 -5.872 -9.792 1.00 92.75 163 ARG A O 1
ATOM 1274 N N . LEU A 1 164 ? 1.587 -4.936 -8.996 1.00 93.56 164 LEU A N 1
ATOM 1275 C CA . LEU A 1 164 ? 0.877 -4.100 -8.030 1.00 93.56 164 LEU A CA 1
ATOM 1276 C C . LEU A 1 164 ? 0.201 -2.927 -8.759 1.00 93.56 164 LEU A C 1
ATOM 1278 O O . LEU A 1 164 ? 0.893 -2.066 -9.304 1.00 93.56 164 LEU A O 1
ATOM 1282 N N . LEU A 1 165 ? -1.131 -2.888 -8.754 1.00 95.50 165 LEU A N 1
ATOM 1283 C CA . LEU A 1 165 ? -1.898 -1.815 -9.393 1.00 95.50 165 LEU A CA 1
ATOM 1284 C C . LEU A 1 165 ? -1.809 -0.510 -8.599 1.00 95.50 165 LEU A C 1
ATOM 1286 O O . LEU A 1 165 ? -1.829 -0.506 -7.364 1.00 95.50 165 LEU A O 1
ATOM 1290 N N . GLY A 1 166 ? -1.694 0.602 -9.321 1.00 95.81 166 GLY A N 1
ATOM 1291 C CA . GLY A 1 166 ? -1.732 1.938 -8.736 1.00 95.81 166 GLY A CA 1
ATOM 1292 C C . GLY A 1 166 ? -3.159 2.439 -8.510 1.00 95.81 166 GLY A C 1
ATOM 1293 O O . GLY A 1 166 ? -4.114 1.963 -9.114 1.00 95.81 166 GLY A O 1
ATOM 1294 N N . ALA A 1 167 ? -3.303 3.485 -7.699 1.00 95.94 167 ALA A N 1
ATOM 1295 C CA . ALA A 1 167 ? -4.584 4.125 -7.408 1.00 95.94 167 ALA A CA 1
ATOM 1296 C C . ALA A 1 167 ? -5.311 4.638 -8.660 1.00 95.94 167 ALA A C 1
ATOM 1298 O O . ALA A 1 167 ? -6.522 4.766 -8.621 1.00 95.94 167 ALA A O 1
ATOM 1299 N N . HIS A 1 168 ? -4.595 4.935 -9.749 1.00 94.19 168 HIS A N 1
ATOM 1300 C CA . HIS A 1 168 ? -5.151 5.399 -11.027 1.00 94.19 168 HIS A CA 1
ATOM 1301 C C . HIS A 1 168 ? -5.645 4.258 -11.931 1.00 94.19 168 HIS A C 1
ATOM 1303 O O . HIS A 1 168 ? -6.359 4.518 -12.894 1.00 94.19 168 HIS A O 1
ATOM 1309 N N . GLU A 1 169 ? -5.257 3.019 -11.628 1.00 90.19 169 GLU A N 1
ATOM 1310 C CA . GLU A 1 169 ? -5.603 1.817 -12.397 1.00 90.19 169 GLU A CA 1
ATOM 1311 C C . GLU A 1 169 ? -6.722 1.001 -11.736 1.00 90.19 169 GLU A C 1
ATOM 1313 O O . GLU A 1 169 ? -7.274 0.107 -12.371 1.00 90.19 169 GLU A O 1
ATOM 1318 N N . ALA A 1 170 ? -7.033 1.312 -10.474 1.00 76.31 170 ALA A N 1
ATOM 1319 C CA . ALA A 1 170 ? -8.256 0.910 -9.786 1.00 76.31 170 ALA A CA 1
ATOM 1320 C C . ALA A 1 170 ? -9.405 1.860 -10.156 1.00 76.31 170 ALA A C 1
ATOM 1322 O O . ALA A 1 170 ? -10.539 1.361 -10.298 1.00 76.31 170 ALA A O 1
#

InterPro domains:
  IPR037883 Knr4/Smi1-like domain superfamily [SSF160631] (112-153)

Sequence (170 aa):
CGWAQPLPAFQLPPPPQPQLGSSQEALTGQGVTLSSTDPSFPAPPQLLAGNPQQQEQQHALSAGSQPVGAQGQLDALPAEARWFRYYCRRMATRWRIRRFVRLYTPFLSRASQLNLHTGASTEALAAAEQRMGVPLPWELWELLRFRNGQAPAPGVTFTEDVRLLGAHEA

Radius of gyration: 25.92 Å; chains: 1; bounding box: 80×64×46 Å

Foldseek 3Di:
DDDDDDDDDDDDDDDDDPDPDPDPDDDDDDDDDPDDDDPPDPDPPPPPPPDPVVVVVVVVPPPDDDPPPPVVVLVPDDPVVNVVVVVVVLVVLLVVLLVVCVVQLVVFDPQQNVFWAAADDPVLLVVLCVVVVHHDDVSVVSNNRGTQWGDDDPPHDRPPRHTGHGSVRD

Secondary structure (DSSP, 8-state):
-PPPPPPPP--PPPPPP-----------------------PPPPP------GGGHHHHHTTSSS---TTTTTTTTTS-HHHHHHHHHHHHHHHHHHHHHHHHHHGGGS-HHHHHTBPPPPPHHHHHHHHHHHTSPPPHHHHHHHHH---B---TT--SBTTB----TTT-

pLDDT: mean 78.01, std 18.49, range [45.47, 97.75]